Protein AF-A0A2E0TLU7-F1 (afdb_monomer_lite)

Structure (mmCIF, N/CA/C/O backbone):
data_AF-A0A2E0TLU7-F1
#
_entry.id   AF-A0A2E0TLU7-F1
#
loop_
_atom_site.group_PDB
_atom_site.id
_atom_site.type_symbol
_atom_site.label_atom_id
_atom_site.label_alt_id
_atom_site.label_comp_id
_atom_site.label_asym_id
_atom_site.label_entity_id
_atom_site.label_seq_id
_atom_site.pdbx_PDB_ins_code
_atom_site.Cartn_x
_atom_site.Cartn_y
_atom_site.Cartn_z
_atom_site.occupancy
_atom_site.B_iso_or_equiv
_atom_site.auth_seq_id
_atom_site.auth_comp_id
_atom_site.auth_asym_id
_atom_site.auth_atom_id
_atom_site.pdbx_PDB_model_num
ATOM 1 N N . MET A 1 1 ? -54.944 21.067 52.089 1.00 60.09 1 MET A N 1
ATOM 2 C CA . MET A 1 1 ? -54.966 20.210 50.880 1.00 60.09 1 MET A CA 1
ATOM 3 C C . MET A 1 1 ? -53.676 20.293 50.057 1.00 60.09 1 MET A C 1
ATOM 5 O O . MET A 1 1 ? -53.251 19.247 49.601 1.00 60.09 1 MET A O 1
ATOM 9 N N . ALA A 1 2 ? -52.980 21.439 49.989 1.00 64.88 2 ALA A N 1
ATOM 10 C CA . ALA A 1 2 ? -51.749 21.632 49.197 1.00 64.88 2 ALA A CA 1
ATOM 11 C C . ALA A 1 2 ? -50.602 20.605 49.389 1.00 64.88 2 ALA A C 1
ATOM 13 O O . ALA A 1 2 ? -49.844 20.357 48.459 1.00 64.88 2 ALA A O 1
ATOM 14 N N . TYR A 1 3 ? -50.470 19.983 50.567 1.00 62.97 3 TYR A N 1
ATOM 15 C CA . TYR A 1 3 ? -49.407 19.001 50.835 1.00 62.97 3 TYR A CA 1
ATOM 16 C C . TYR A 1 3 ? -49.584 17.681 50.057 1.00 62.97 3 TYR A C 1
ATOM 18 O O . TYR A 1 3 ? -48.611 17.118 49.563 1.00 62.97 3 TYR A O 1
ATOM 26 N N . ARG A 1 4 ? -50.830 17.209 49.876 1.00 65.38 4 ARG A N 1
ATOM 27 C CA . ARG A 1 4 ? -51.109 15.987 49.094 1.00 65.38 4 ARG A CA 1
ATOM 28 C C . ARG A 1 4 ? -50.841 16.183 47.601 1.00 65.38 4 ARG A C 1
ATOM 30 O O . ARG A 1 4 ? -50.363 15.257 46.953 1.00 65.38 4 ARG A O 1
ATOM 37 N N . ASP A 1 5 ? -51.096 17.382 47.084 1.00 76.06 5 ASP A N 1
ATOM 38 C CA . ASP A 1 5 ? -50.854 17.713 45.675 1.00 76.06 5 ASP A CA 1
ATOM 39 C C . ASP A 1 5 ? -49.348 17.814 45.376 1.00 76.06 5 ASP A C 1
ATOM 41 O O . ASP A 1 5 ? -48.884 17.372 44.325 1.00 76.06 5 ASP A O 1
ATOM 45 N N . GLN A 1 6 ? -48.552 18.300 46.336 1.00 79.12 6 GLN A N 1
ATOM 46 C CA . GLN A 1 6 ? -47.088 18.319 46.235 1.00 79.12 6 GLN A CA 1
ATOM 47 C C . GLN A 1 6 ? -46.471 16.911 46.280 1.00 79.12 6 GLN A C 1
ATOM 49 O O . GLN A 1 6 ? -45.549 16.622 45.515 1.00 79.12 6 GLN A O 1
ATOM 54 N N . GLU A 1 7 ? -46.989 16.006 47.116 1.00 84.94 7 GLU A N 1
ATOM 55 C CA . GLU A 1 7 ? -46.547 14.603 47.140 1.00 84.94 7 GLU A CA 1
ATOM 56 C C . GLU A 1 7 ? -46.913 13.832 45.865 1.00 84.94 7 GLU A C 1
ATOM 58 O O . GLU A 1 7 ? -46.169 12.936 45.455 1.00 84.94 7 GLU A O 1
ATOM 63 N N . ALA A 1 8 ? -48.056 14.142 45.248 1.00 84.81 8 ALA A N 1
ATOM 64 C CA . ALA A 1 8 ? -48.450 13.559 43.968 1.00 84.81 8 ALA A CA 1
ATOM 65 C C . ALA A 1 8 ? -47.521 14.037 42.839 1.00 84.81 8 ALA A C 1
ATOM 67 O O . ALA A 1 8 ? -46.960 13.211 42.118 1.00 84.81 8 ALA A O 1
ATOM 68 N N . ALA A 1 9 ? -47.250 15.346 42.771 1.00 86.00 9 ALA A N 1
ATOM 69 C CA . ALA A 1 9 ? -46.332 15.930 41.791 1.00 86.00 9 ALA A CA 1
ATOM 70 C C . ALA A 1 9 ? -44.891 15.394 41.927 1.00 86.00 9 ALA A C 1
ATOM 72 O O . ALA A 1 9 ? -44.216 15.132 40.929 1.00 86.00 9 ALA A O 1
ATOM 73 N N . LEU A 1 10 ? -44.411 15.179 43.159 1.00 88.56 10 LEU A N 1
ATOM 74 C CA . LEU A 1 10 ? -43.099 14.571 43.410 1.00 88.56 10 LEU A CA 1
ATOM 75 C C . LEU A 1 10 ? -43.031 13.110 42.946 1.00 88.56 10 LEU A C 1
ATOM 77 O O . LEU A 1 10 ? -42.011 12.693 42.395 1.00 88.56 10 LEU A O 1
ATOM 81 N N . ARG A 1 11 ? -44.106 12.336 43.133 1.00 91.06 11 ARG A N 1
ATOM 82 C CA . ARG A 1 11 ? -44.182 10.941 42.670 1.00 91.06 11 ARG A CA 1
ATOM 83 C C . ARG A 1 11 ? -44.178 10.838 41.150 1.00 91.06 11 ARG A C 1
ATOM 85 O O . ARG A 1 11 ? -43.441 10.015 40.613 1.00 91.06 11 ARG A O 1
ATOM 92 N N . GLU A 1 12 ? -44.929 11.694 40.465 1.00 90.50 12 GLU A N 1
ATOM 93 C CA . GLU A 1 12 ? -44.925 11.748 38.999 1.00 90.50 12 GLU A CA 1
ATOM 94 C C . GLU A 1 12 ? -43.550 12.129 38.452 1.00 90.50 12 GLU A C 1
ATOM 96 O O . GLU A 1 12 ? -43.031 11.463 37.556 1.00 90.50 12 GLU A O 1
ATOM 101 N N . ARG A 1 13 ? -42.905 13.144 39.041 1.00 91.50 13 ARG A N 1
ATOM 102 C CA . ARG A 1 13 ? -41.570 13.574 38.612 1.00 91.50 13 ARG A CA 1
ATOM 103 C C . ARG A 1 13 ? -40.506 12.509 38.865 1.00 91.50 13 ARG A C 1
ATOM 105 O O . ARG A 1 13 ? -39.633 12.320 38.023 1.00 91.50 13 ARG A O 1
ATOM 112 N N . LYS A 1 14 ? -40.599 11.778 39.981 1.00 94.38 14 LYS A N 1
ATOM 113 C CA . LYS A 1 14 ? -39.725 10.632 40.262 1.00 94.38 14 LYS A CA 1
ATOM 114 C C . LYS A 1 14 ? -39.910 9.523 39.224 1.00 94.38 14 LYS A C 1
ATOM 116 O O . LYS A 1 14 ? -38.920 9.048 38.680 1.00 94.38 14 LYS A O 1
ATOM 121 N N . ALA A 1 15 ? -41.154 9.162 38.908 1.00 93.81 15 ALA A N 1
ATOM 122 C CA . ALA A 1 15 ? -41.448 8.141 37.905 1.00 93.81 15 ALA A CA 1
ATOM 123 C C . ALA A 1 15 ? -40.952 8.541 36.503 1.00 93.81 15 ALA A C 1
ATOM 125 O O . ALA A 1 15 ? -40.497 7.692 35.739 1.00 93.81 15 ALA A O 1
ATOM 126 N N . LEU A 1 16 ? -41.011 9.833 36.165 1.00 94.38 16 LEU A N 1
ATOM 127 C CA . LEU A 1 16 ? -40.510 10.355 34.894 1.00 94.38 16 LEU A CA 1
ATOM 128 C C . LEU A 1 16 ? -38.977 10.277 34.821 1.00 94.38 16 LEU A C 1
ATOM 130 O O . LEU A 1 16 ? -38.444 9.744 33.852 1.00 94.38 16 LEU A O 1
ATOM 134 N N . LEU A 1 17 ? -38.280 10.690 35.884 1.00 92.88 17 LEU A N 1
ATOM 135 C CA . LEU A 1 17 ? -36.819 10.580 35.985 1.00 92.88 17 LEU A CA 1
ATOM 136 C C . LEU A 1 17 ? -36.332 9.121 35.987 1.00 92.88 17 LEU A C 1
ATOM 138 O O . LEU A 1 17 ? -35.284 8.823 35.419 1.00 92.88 17 LEU A O 1
ATOM 142 N N . GLU A 1 18 ? -37.077 8.196 36.598 1.00 95.56 18 GLU A N 1
ATOM 143 C CA . GLU A 1 18 ? -36.762 6.760 36.554 1.00 95.56 18 GLU A CA 1
ATOM 144 C C . GLU A 1 18 ? -36.860 6.202 35.126 1.00 95.56 18 GLU A C 1
ATOM 146 O O . GLU A 1 18 ? -35.992 5.434 34.711 1.00 95.56 18 GLU A O 1
ATOM 151 N N . ARG A 1 19 ? -37.858 6.638 34.344 1.00 94.62 19 ARG A N 1
ATOM 152 C CA . ARG A 1 19 ? -37.993 6.265 32.925 1.00 94.62 19 ARG A CA 1
ATOM 153 C C . ARG A 1 19 ? -36.889 6.864 32.060 1.00 94.62 19 ARG A C 1
ATOM 155 O O . ARG A 1 19 ? -36.340 6.160 31.220 1.00 94.62 19 ARG A O 1
ATOM 162 N N . GLU A 1 20 ? -36.544 8.132 32.269 1.00 95.00 20 GLU A N 1
ATOM 163 C CA . GLU A 1 20 ? -35.435 8.775 31.549 1.00 95.00 20 GLU A CA 1
ATOM 164 C C . GLU A 1 20 ? -34.104 8.083 31.848 1.00 95.00 20 GLU A C 1
ATOM 166 O O . GLU A 1 20 ? -33.334 7.801 30.933 1.00 95.00 20 GLU A O 1
ATOM 171 N N . ARG A 1 21 ? -33.865 7.720 33.113 1.00 95.12 21 ARG A N 1
ATOM 172 C CA . ARG A 1 21 ? -32.662 6.986 33.510 1.00 95.12 21 ARG A CA 1
ATOM 173 C C . ARG A 1 21 ? -32.597 5.595 32.882 1.00 95.12 21 ARG A C 1
ATOM 175 O O . ARG A 1 21 ? -31.514 5.183 32.476 1.00 95.12 21 ARG A O 1
ATOM 182 N N . ALA A 1 22 ? -33.723 4.885 32.803 1.00 94.50 22 ALA A N 1
ATOM 183 C CA . ALA A 1 22 ? -33.791 3.595 32.120 1.00 94.50 22 ALA A CA 1
ATOM 184 C C . ALA A 1 22 ? -33.468 3.743 30.625 1.00 94.50 22 ALA A C 1
ATOM 186 O O . ALA A 1 22 ? -32.627 3.014 30.110 1.00 94.50 22 ALA A O 1
ATOM 187 N N . ARG A 1 23 ? -34.043 4.758 29.968 1.00 94.81 23 ARG A N 1
ATOM 188 C CA . ARG A 1 23 ? -33.785 5.051 28.554 1.00 94.81 23 ARG A CA 1
ATOM 189 C C . ARG A 1 23 ? -32.312 5.358 28.279 1.00 94.81 23 ARG A C 1
ATOM 191 O O . ARG A 1 23 ? -31.735 4.814 27.349 1.00 94.81 23 ARG A O 1
ATOM 198 N N . TRP A 1 24 ? -31.684 6.191 29.106 1.00 93.56 24 TRP A N 1
ATOM 199 C CA . TRP A 1 24 ? -30.263 6.522 28.944 1.00 93.56 24 TRP A CA 1
ATOM 200 C C . TRP A 1 24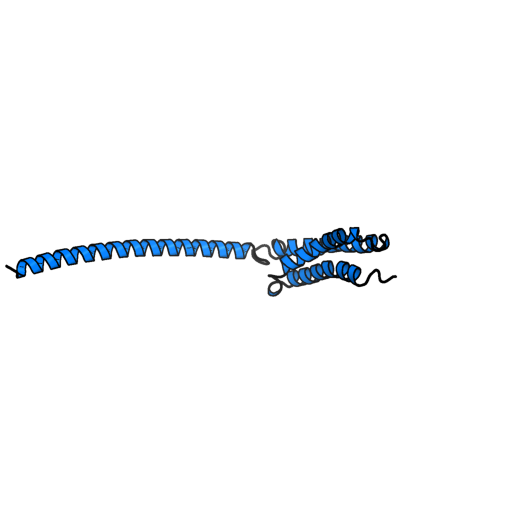 ? -29.351 5.322 29.207 1.00 93.56 24 TRP A C 1
ATOM 202 O O . TRP A 1 24 ? -28.287 5.220 28.604 1.00 93.56 24 TRP A O 1
ATOM 212 N N . ALA A 1 25 ? -29.749 4.412 30.101 1.00 95.12 25 ALA A N 1
ATOM 213 C CA . ALA A 1 25 ? -29.009 3.177 30.337 1.00 95.12 25 ALA A CA 1
ATOM 214 C C . ALA A 1 25 ? -29.078 2.230 29.127 1.00 95.12 25 ALA A C 1
ATOM 216 O O . ALA A 1 25 ? -28.066 1.624 28.781 1.00 95.12 25 ALA A O 1
ATOM 217 N N . GLU A 1 26 ? -30.237 2.138 28.469 1.00 94.69 26 GLU A N 1
ATOM 218 C CA . GLU A 1 26 ? -30.397 1.384 27.219 1.00 94.69 26 GLU A CA 1
ATOM 219 C C . GLU A 1 26 ? -29.550 1.992 26.091 1.00 94.69 26 GLU A C 1
ATOM 221 O O . GLU A 1 26 ? -28.739 1.289 25.492 1.00 94.69 26 GLU A O 1
ATOM 226 N N . GLU A 1 27 ? -29.639 3.308 25.877 1.00 94.31 27 GLU A N 1
ATOM 227 C CA . GLU A 1 27 ? -28.845 4.015 24.858 1.00 94.31 27 GLU A CA 1
ATOM 228 C C . GLU A 1 27 ? -27.329 3.870 25.099 1.00 94.31 27 GLU A C 1
ATOM 230 O O . GLU A 1 27 ? -26.554 3.692 24.157 1.00 94.31 27 GLU A O 1
ATOM 235 N N . ALA A 1 28 ? -26.885 3.892 26.360 1.00 94.44 28 ALA A N 1
ATOM 236 C CA . ALA A 1 28 ? -25.482 3.670 26.707 1.00 94.44 28 ALA A CA 1
ATOM 237 C C . ALA A 1 28 ? -25.017 2.238 26.382 1.00 94.44 28 ALA A C 1
ATOM 239 O O . ALA A 1 28 ? -23.909 2.062 25.873 1.00 94.44 28 ALA A O 1
ATOM 240 N N . ALA A 1 29 ? -25.858 1.229 26.629 1.00 94.94 29 ALA A N 1
ATOM 241 C CA . ALA A 1 29 ? -25.548 -0.164 26.303 1.00 94.94 29 ALA A CA 1
ATOM 242 C C . ALA A 1 29 ? -25.486 -0.404 24.781 1.00 94.94 29 ALA A C 1
ATOM 244 O O . ALA A 1 29 ? -24.612 -1.130 24.292 1.00 94.94 29 ALA A O 1
ATOM 245 N N . GLU A 1 30 ? -26.368 0.240 24.013 1.00 94.12 30 GLU A N 1
ATOM 246 C CA . GLU A 1 30 ? -26.331 0.224 22.544 1.00 94.12 30 GLU A CA 1
ATOM 247 C C . GLU A 1 30 ? -25.058 0.889 21.995 1.00 94.12 30 GLU A C 1
ATOM 249 O O . GLU A 1 30 ? -24.403 0.365 21.092 1.00 94.12 30 GLU A O 1
ATOM 254 N N . LEU A 1 31 ? -24.643 2.016 22.576 1.00 94.56 31 LEU A N 1
ATOM 255 C CA . LEU A 1 31 ? -23.394 2.683 22.203 1.00 94.56 31 LEU A CA 1
ATOM 256 C C . LEU A 1 31 ? -22.160 1.837 22.530 1.00 94.56 31 LEU A C 1
ATOM 258 O O . LEU A 1 31 ? -21.238 1.758 21.718 1.00 94.56 31 LEU A O 1
ATOM 262 N N . GLU A 1 32 ? -22.130 1.188 23.693 1.00 95.25 32 GLU A N 1
ATOM 263 C CA . GLU A 1 32 ? -21.011 0.333 24.098 1.00 95.25 32 GLU A CA 1
ATOM 264 C C . GLU A 1 32 ? -20.860 -0.880 23.168 1.00 95.25 32 GLU A C 1
ATOM 266 O O . GLU A 1 32 ? -19.750 -1.211 22.738 1.00 95.25 32 GLU A O 1
ATOM 271 N N . THR A 1 33 ? -21.977 -1.504 22.788 1.00 94.94 33 THR A N 1
ATOM 272 C CA . THR A 1 33 ? -21.978 -2.605 21.814 1.00 94.94 33 THR A CA 1
ATOM 273 C C . THR A 1 33 ? -21.531 -2.141 20.427 1.00 94.94 33 THR A C 1
ATOM 275 O O . THR A 1 33 ? -20.658 -2.779 19.833 1.00 94.94 33 THR A O 1
ATOM 278 N N . ALA A 1 34 ? -22.015 -0.992 19.946 1.00 93.56 34 ALA A N 1
ATOM 279 C CA . ALA A 1 34 ? -21.571 -0.414 18.677 1.00 93.56 34 ALA A CA 1
ATOM 280 C C . ALA A 1 34 ? -20.066 -0.081 18.675 1.00 93.56 34 ALA A C 1
ATOM 282 O O . ALA A 1 34 ? -19.362 -0.372 17.704 1.00 93.56 34 ALA A O 1
ATOM 283 N N . LEU A 1 35 ? -19.541 0.483 19.768 1.00 94.69 35 LEU A N 1
ATOM 284 C CA . LEU A 1 35 ? -18.110 0.768 19.912 1.00 94.69 35 LEU A CA 1
ATOM 285 C C . LEU A 1 35 ? -17.269 -0.508 19.889 1.00 94.69 35 LEU A C 1
ATOM 287 O O . LEU A 1 35 ? -16.210 -0.532 19.257 1.00 94.69 35 LEU A O 1
ATOM 291 N N . ARG A 1 36 ? -17.747 -1.579 20.528 1.00 94.56 36 ARG A N 1
ATOM 292 C CA . ARG A 1 36 ? -17.080 -2.882 20.504 1.00 94.56 36 ARG A CA 1
ATOM 293 C C . ARG A 1 36 ? -17.041 -3.468 19.095 1.00 94.56 36 ARG A C 1
ATOM 295 O O . ARG A 1 36 ? -15.970 -3.880 18.653 1.00 94.56 36 ARG A O 1
ATOM 302 N N . GLU A 1 37 ? -18.155 -3.432 18.363 1.00 94.50 37 GLU A N 1
ATOM 303 C CA . GLU A 1 37 ? -18.193 -3.879 16.965 1.00 94.50 37 GLU A CA 1
ATOM 304 C C . GLU A 1 37 ? -17.239 -3.078 16.074 1.00 94.50 37 GLU A C 1
ATOM 306 O O . GLU A 1 37 ? -16.523 -3.650 15.248 1.00 94.50 37 GLU A O 1
ATOM 311 N N . ILE A 1 38 ? -17.207 -1.752 16.229 1.00 93.06 38 ILE A N 1
ATOM 312 C CA . ILE A 1 38 ? -16.281 -0.894 15.481 1.00 93.06 38 ILE A CA 1
ATOM 313 C C . ILE A 1 38 ? -14.836 -1.259 15.832 1.00 93.06 38 ILE A C 1
ATOM 315 O O . ILE A 1 38 ? -14.019 -1.419 14.925 1.00 93.06 38 ILE A O 1
ATOM 319 N N . GLY A 1 39 ? -14.527 -1.455 17.115 1.00 93.19 39 GLY A N 1
ATOM 320 C CA . GLY A 1 39 ? -13.206 -1.887 17.573 1.00 93.19 39 GLY A CA 1
ATOM 321 C C . GLY A 1 39 ? -12.774 -3.220 16.956 1.00 93.19 39 GLY A C 1
ATOM 322 O O . GLY A 1 39 ? -11.649 -3.342 16.468 1.00 93.19 39 GLY A O 1
ATOM 323 N N . GLU A 1 40 ? -13.677 -4.199 16.888 1.00 94.00 40 GLU A N 1
ATOM 324 C CA . GLU A 1 40 ? -13.413 -5.492 16.250 1.00 94.00 40 GLU A CA 1
ATOM 325 C C . GLU A 1 40 ? -13.195 -5.362 14.737 1.00 94.00 40 GLU A C 1
ATOM 327 O O . GLU A 1 40 ? -12.261 -5.966 14.198 1.00 94.00 40 GLU A O 1
ATOM 332 N N . ARG A 1 41 ? -13.992 -4.534 14.047 1.00 91.12 41 ARG A N 1
ATOM 333 C CA . ARG A 1 41 ? -13.823 -4.258 12.608 1.00 91.12 41 ARG A CA 1
ATOM 334 C C . ARG A 1 41 ? -12.496 -3.564 12.320 1.00 91.12 41 ARG A C 1
ATOM 336 O O . ARG A 1 41 ? -11.803 -3.960 11.383 1.00 91.12 41 ARG A O 1
ATOM 343 N N . VAL A 1 42 ? -12.121 -2.574 13.128 1.00 90.75 42 VAL A N 1
ATOM 344 C CA . VAL A 1 42 ? -10.831 -1.879 13.012 1.00 90.75 42 VAL A CA 1
ATOM 345 C C . VAL A 1 42 ? -9.683 -2.854 13.261 1.00 90.75 42 VAL A C 1
ATOM 347 O O . VAL A 1 42 ? -8.774 -2.930 12.441 1.00 90.75 42 VAL A O 1
ATOM 350 N N . GLY A 1 43 ? -9.751 -3.677 14.311 1.00 89.00 43 GLY A N 1
ATOM 351 C CA . GLY A 1 43 ? -8.729 -4.690 14.588 1.00 89.00 43 GLY A CA 1
ATOM 352 C C . GLY A 1 43 ? -8.648 -5.795 13.525 1.00 89.00 43 GLY A C 1
ATOM 353 O O . GLY A 1 43 ? -7.584 -6.372 13.301 1.00 89.00 43 GLY A O 1
ATOM 354 N N . ALA A 1 44 ? -9.752 -6.119 12.849 1.00 86.00 44 ALA A N 1
ATOM 355 C CA . ALA A 1 44 ? -9.753 -7.035 11.709 1.00 86.00 44 ALA A CA 1
ATOM 356 C C . ALA A 1 44 ? -9.135 -6.397 10.453 1.00 86.00 44 ALA A C 1
ATOM 358 O O . ALA A 1 44 ? -8.385 -7.062 9.740 1.00 86.00 44 ALA A O 1
ATOM 359 N N . LEU A 1 45 ? -9.418 -5.119 10.187 1.00 80.94 45 LEU A N 1
ATOM 360 C CA . LEU A 1 45 ? -8.809 -4.369 9.085 1.00 80.94 45 LEU A CA 1
ATOM 361 C C . LEU A 1 45 ? -7.309 -4.158 9.296 1.00 80.94 45 LEU A C 1
ATOM 363 O O . LEU A 1 45 ? -6.548 -4.330 8.349 1.00 80.94 45 LEU A O 1
ATOM 367 N N . ASP A 1 46 ? -6.886 -3.853 10.522 1.00 80.44 46 ASP A N 1
ATOM 368 C CA . ASP A 1 46 ? -5.472 -3.689 10.860 1.00 80.44 46 ASP A CA 1
ATOM 369 C C . ASP A 1 46 ? -4.703 -4.999 10.662 1.00 80.44 46 ASP A C 1
ATOM 371 O O . ASP A 1 46 ? -3.681 -5.017 9.983 1.00 80.44 46 ASP A O 1
ATOM 375 N N . ARG A 1 47 ? -5.260 -6.134 11.112 1.00 77.56 47 ARG A N 1
ATOM 376 C CA . ARG A 1 47 ? -4.697 -7.463 10.817 1.00 77.56 47 ARG A CA 1
ATOM 377 C C . ARG A 1 47 ? -4.605 -7.742 9.317 1.00 77.56 47 ARG A C 1
ATOM 379 O O . ARG A 1 47 ? -3.572 -8.206 8.856 1.00 77.56 47 ARG A O 1
ATOM 386 N N . ARG A 1 48 ? -5.634 -7.401 8.535 1.00 72.25 48 ARG A N 1
ATOM 387 C CA . ARG A 1 48 ? -5.592 -7.547 7.067 1.00 72.25 48 ARG A CA 1
ATOM 388 C C . ARG A 1 48 ? -4.531 -6.657 6.420 1.00 72.25 48 ARG A C 1
ATOM 390 O O . ARG A 1 48 ? -3.876 -7.093 5.481 1.00 72.25 48 ARG A O 1
ATOM 397 N N . LEU A 1 49 ? -4.337 -5.432 6.905 1.00 68.06 49 LEU A N 1
ATOM 398 C CA . LEU A 1 49 ? -3.264 -4.545 6.442 1.00 68.06 49 LEU A CA 1
ATOM 399 C C . LEU A 1 49 ? -1.881 -5.090 6.818 1.00 68.06 49 LEU A C 1
ATOM 401 O O . LEU A 1 49 ? -0.966 -5.029 6.001 1.00 68.06 49 LEU A O 1
ATOM 405 N N . GLN A 1 50 ? -1.751 -5.678 8.007 1.00 64.75 50 GLN A N 1
ATOM 406 C CA . GLN A 1 50 ? -0.560 -6.399 8.462 1.00 64.75 50 GLN A CA 1
ATOM 407 C C . GLN A 1 50 ? -0.369 -7.775 7.809 1.00 64.75 50 GLN A C 1
ATOM 409 O O . GLN A 1 50 ? 0.622 -8.429 8.090 1.00 64.75 50 GLN A O 1
ATOM 414 N N . GLU A 1 51 ? -1.295 -8.258 6.987 1.00 63.97 51 GLU A N 1
ATOM 415 C CA . GLU A 1 51 ? -1.098 -9.447 6.143 1.00 63.97 51 GLU A CA 1
ATOM 416 C C . GLU A 1 51 ? -0.873 -9.057 4.675 1.00 63.97 51 GLU A C 1
ATOM 418 O O . GLU A 1 51 ? -0.264 -9.797 3.905 1.00 63.97 51 GLU A O 1
ATOM 423 N N . ALA A 1 52 ? -1.370 -7.885 4.269 1.00 60.31 52 ALA A N 1
ATOM 424 C CA . ALA A 1 52 ? -1.217 -7.336 2.925 1.00 60.31 52 ALA A CA 1
ATOM 425 C C . ALA A 1 52 ? 0.029 -6.444 2.763 1.00 60.31 52 ALA A C 1
ATOM 427 O O . ALA A 1 52 ? 0.383 -6.089 1.637 1.00 60.31 52 ALA A O 1
ATOM 428 N N . GLY A 1 53 ? 0.673 -6.048 3.863 1.00 56.06 53 GLY A N 1
ATOM 429 C CA . GLY A 1 53 ? 1.858 -5.197 3.867 1.00 56.06 53 GLY A CA 1
ATOM 430 C C . GLY A 1 53 ? 3.137 -5.936 3.451 1.00 56.06 53 GLY A C 1
ATOM 431 O O . GLY A 1 53 ? 3.207 -7.168 3.510 1.00 56.06 53 GLY A O 1
ATOM 432 N N . PRO A 1 54 ? 4.190 -5.203 3.055 1.00 56.16 54 PRO A N 1
ATOM 433 C CA . PRO A 1 54 ? 5.453 -5.830 2.725 1.00 56.16 54 PRO A CA 1
ATOM 434 C C . PRO A 1 54 ? 6.121 -6.445 3.955 1.00 56.16 54 PRO A C 1
ATOM 436 O O . PRO A 1 54 ? 6.063 -5.882 5.049 1.00 56.16 54 PRO A O 1
ATOM 439 N N . LEU A 1 55 ? 6.767 -7.597 3.763 1.00 59.66 55 LEU A N 1
ATOM 440 C CA . LEU A 1 55 ? 7.369 -8.446 4.809 1.00 59.66 55 LEU A CA 1
ATOM 441 C C . LEU A 1 55 ? 6.381 -8.985 5.859 1.00 59.66 55 LEU A C 1
ATOM 443 O O . LEU A 1 55 ? 6.807 -9.482 6.903 1.00 59.66 55 LEU A O 1
ATOM 447 N N . SER A 1 56 ? 5.081 -8.901 5.593 1.00 55.34 56 SER A N 1
ATOM 448 C CA . SER A 1 56 ? 4.045 -9.232 6.558 1.00 55.34 56 SER A CA 1
ATOM 449 C C . SER A 1 56 ? 3.452 -10.619 6.251 1.00 55.34 56 SER A C 1
ATOM 451 O O . SER A 1 56 ? 2.984 -10.888 5.148 1.00 55.34 56 SER A O 1
ATOM 453 N N . GLY A 1 57 ? 3.611 -11.563 7.189 1.00 55.81 57 GLY A N 1
ATOM 454 C CA . GLY A 1 57 ? 3.177 -12.962 7.052 1.00 55.81 57 GLY A CA 1
ATOM 455 C C . GLY A 1 57 ? 4.299 -14.016 7.094 1.00 55.81 57 GLY A C 1
ATOM 456 O O . GLY A 1 57 ? 5.473 -13.750 6.836 1.00 55.81 57 GLY A O 1
ATOM 457 N N . ALA A 1 58 ? 3.921 -15.262 7.404 1.00 51.56 58 ALA A N 1
ATOM 458 C CA . ALA A 1 58 ? 4.835 -16.387 7.658 1.00 51.56 58 ALA A CA 1
ATOM 459 C C . ALA A 1 58 ? 5.691 -16.832 6.446 1.00 51.56 58 ALA A C 1
ATOM 461 O O . ALA A 1 58 ? 6.618 -17.624 6.603 1.00 51.56 58 ALA A O 1
ATOM 462 N N . GLY A 1 59 ? 5.400 -16.331 5.239 1.00 57.75 59 GLY A N 1
ATOM 463 C CA . GLY A 1 59 ? 6.095 -16.687 3.994 1.00 57.75 59 GLY A CA 1
ATOM 464 C C . GLY A 1 59 ? 7.313 -15.821 3.642 1.00 57.75 59 GLY A C 1
ATOM 465 O O . GLY A 1 59 ? 8.007 -16.117 2.665 1.00 57.75 59 GLY A O 1
ATOM 466 N N . GLY A 1 60 ? 7.585 -14.753 4.403 1.00 63.66 60 GLY A N 1
ATOM 467 C CA . GLY A 1 60 ? 8.678 -13.815 4.122 1.00 63.66 60 GLY A CA 1
ATOM 468 C C . GLY A 1 60 ? 8.551 -13.103 2.763 1.00 63.66 60 GLY A C 1
ATOM 469 O O . GLY A 1 60 ? 7.491 -13.076 2.144 1.00 63.66 60 GLY A O 1
ATOM 470 N N . TRP A 1 61 ? 9.658 -12.543 2.261 1.00 58.28 61 TRP A N 1
ATOM 471 C CA . TRP A 1 61 ? 9.701 -11.703 1.047 1.00 58.28 61 TRP A CA 1
ATOM 472 C C . TRP A 1 61 ? 9.171 -12.360 -0.245 1.00 58.28 61 TRP A C 1
ATOM 474 O O . TRP A 1 61 ? 8.864 -11.661 -1.201 1.00 58.28 61 TRP A O 1
ATOM 484 N N . ARG A 1 62 ? 9.068 -13.696 -0.314 1.00 59.69 62 ARG A N 1
ATOM 485 C CA . ARG A 1 62 ? 8.546 -14.406 -1.502 1.00 59.69 62 ARG A CA 1
ATOM 486 C C . ARG A 1 62 ? 7.021 -14.376 -1.597 1.00 59.69 62 ARG A C 1
ATOM 488 O O . ARG A 1 62 ? 6.486 -14.515 -2.691 1.00 59.69 62 ARG A O 1
ATOM 495 N N . ALA A 1 63 ? 6.337 -14.220 -0.465 1.00 62.91 63 ALA A N 1
ATOM 496 C CA . ALA A 1 63 ? 4.884 -14.062 -0.403 1.00 62.91 63 ALA A CA 1
ATOM 497 C C . ALA A 1 63 ? 4.458 -12.582 -0.432 1.00 62.91 63 ALA A C 1
ATOM 499 O O . ALA A 1 63 ? 3.269 -12.282 -0.549 1.00 62.91 63 ALA A O 1
ATOM 500 N N . ASP A 1 64 ? 5.429 -11.670 -0.352 1.00 71.75 64 ASP A N 1
ATOM 501 C CA . ASP A 1 64 ? 5.227 -10.230 -0.400 1.00 71.75 64 ASP A CA 1
ATOM 502 C C . ASP A 1 64 ? 4.875 -9.787 -1.825 1.00 71.75 64 ASP A C 1
ATOM 504 O O . ASP A 1 64 ? 5.734 -9.567 -2.682 1.00 71.75 64 ASP A O 1
ATOM 508 N N . ARG A 1 65 ? 3.571 -9.670 -2.081 1.00 74.69 65 ARG A N 1
ATOM 509 C CA . ARG A 1 65 ? 3.036 -9.275 -3.390 1.00 74.69 65 ARG A CA 1
ATOM 510 C C . ARG A 1 65 ? 3.495 -7.878 -3.801 1.00 74.69 65 ARG A C 1
ATOM 512 O O . ARG A 1 65 ? 3.593 -7.618 -4.996 1.00 74.69 65 ARG A O 1
ATOM 519 N N . VAL A 1 66 ? 3.777 -6.999 -2.838 1.00 74.38 66 VAL A N 1
ATOM 520 C CA . VAL A 1 66 ? 4.205 -5.620 -3.092 1.00 74.38 66 VAL A CA 1
ATOM 521 C C . VAL A 1 66 ? 5.670 -5.590 -3.517 1.00 74.38 66 VAL A C 1
ATOM 523 O O . VAL A 1 66 ? 5.986 -4.960 -4.526 1.00 74.38 66 VAL A O 1
ATOM 526 N N . ASP A 1 67 ? 6.552 -6.307 -2.813 1.00 74.69 67 ASP A N 1
ATOM 527 C CA . ASP A 1 67 ? 7.966 -6.430 -3.205 1.00 74.69 67 ASP A CA 1
ATOM 528 C C . ASP A 1 67 ? 8.089 -7.131 -4.567 1.00 74.69 67 ASP A C 1
ATOM 530 O O . ASP A 1 67 ? 8.786 -6.642 -5.456 1.00 74.69 67 ASP A O 1
ATOM 534 N N . VAL A 1 68 ? 7.334 -8.215 -4.786 1.00 80.38 68 VAL A N 1
ATOM 535 C CA . VAL A 1 68 ? 7.296 -8.909 -6.083 1.00 80.38 68 VAL A CA 1
ATOM 536 C C . VAL A 1 68 ? 6.798 -7.982 -7.193 1.00 80.38 68 VAL A C 1
ATOM 538 O O . VAL A 1 68 ? 7.450 -7.894 -8.230 1.00 80.38 68 VAL A O 1
ATOM 541 N N . ALA A 1 69 ? 5.694 -7.255 -6.996 1.00 80.81 69 ALA A N 1
ATOM 542 C CA . ALA A 1 69 ? 5.182 -6.325 -8.003 1.00 80.81 69 ALA A CA 1
ATOM 543 C C . ALA A 1 69 ? 6.185 -5.204 -8.317 1.00 80.81 69 ALA A C 1
ATOM 545 O O . ALA A 1 69 ? 6.430 -4.914 -9.488 1.00 80.81 69 ALA A O 1
ATOM 546 N N . ALA A 1 70 ? 6.808 -4.613 -7.292 1.00 81.44 70 ALA A N 1
ATOM 547 C CA . ALA A 1 70 ? 7.819 -3.575 -7.466 1.00 81.44 70 ALA A CA 1
ATOM 548 C C . ALA A 1 70 ? 9.027 -4.084 -8.269 1.00 81.44 70 ALA A C 1
ATOM 550 O O . ALA A 1 70 ? 9.484 -3.406 -9.190 1.00 81.44 70 ALA A O 1
ATOM 551 N N . TRP A 1 71 ? 9.516 -5.291 -7.968 1.00 82.69 71 TRP A N 1
ATOM 552 C CA . TRP A 1 71 ? 10.629 -5.898 -8.699 1.00 82.69 71 TRP A CA 1
ATOM 553 C C . TRP A 1 71 ? 10.265 -6.332 -10.111 1.00 82.69 71 TRP A C 1
ATOM 555 O O . TRP A 1 71 ? 11.078 -6.149 -11.011 1.00 82.69 71 TRP A O 1
ATOM 565 N N . VAL A 1 72 ? 9.067 -6.874 -10.329 1.00 85.62 72 VAL A N 1
ATOM 566 C CA . VAL A 1 72 ? 8.589 -7.221 -11.673 1.00 85.62 72 VAL A CA 1
ATOM 567 C C . VAL A 1 72 ? 8.536 -5.968 -12.541 1.00 85.62 72 VAL A C 1
ATOM 569 O O . VAL A 1 72 ? 9.061 -5.986 -13.648 1.00 85.62 72 VAL A O 1
ATOM 572 N N . LEU A 1 73 ? 7.988 -4.863 -12.029 1.00 84.81 73 LEU A N 1
ATOM 573 C CA . LEU A 1 73 ? 7.933 -3.591 -12.753 1.00 84.81 73 LEU A CA 1
ATOM 574 C C . LEU A 1 73 ? 9.332 -3.015 -13.020 1.00 84.81 73 LEU A C 1
ATOM 576 O O . LEU A 1 73 ? 9.619 -2.584 -14.138 1.00 84.81 73 LEU A O 1
ATOM 580 N N . ALA A 1 74 ? 10.222 -3.062 -12.026 1.00 81.94 74 ALA A N 1
ATOM 581 C CA . ALA A 1 74 ? 11.606 -2.624 -12.183 1.00 81.94 74 ALA A CA 1
ATOM 582 C C . ALA A 1 74 ? 12.364 -3.469 -13.224 1.00 81.94 74 ALA A C 1
ATOM 584 O O . ALA A 1 74 ? 13.032 -2.918 -14.095 1.00 81.94 74 ALA A O 1
ATOM 585 N N . LEU A 1 75 ? 12.227 -4.797 -13.195 1.00 85.00 75 LEU A N 1
ATOM 586 C CA . LEU A 1 75 ? 12.857 -5.691 -14.170 1.00 85.00 75 LEU A CA 1
ATOM 587 C C . LEU A 1 75 ? 12.285 -5.505 -15.573 1.00 85.00 75 LEU A C 1
ATOM 589 O O . LEU A 1 75 ? 13.044 -5.508 -16.535 1.00 85.00 75 LEU A O 1
ATOM 593 N N . LEU A 1 76 ? 10.974 -5.302 -15.693 1.00 84.31 76 LEU A N 1
ATOM 594 C CA . LEU A 1 76 ? 10.304 -5.093 -16.975 1.00 84.31 76 LEU A CA 1
ATOM 595 C C . LEU A 1 76 ? 10.704 -3.759 -17.623 1.00 84.31 76 LEU A C 1
ATOM 597 O O . LEU A 1 76 ? 10.682 -3.643 -18.846 1.00 84.31 76 LEU A O 1
ATOM 601 N N . SER A 1 77 ? 11.149 -2.782 -16.824 1.00 76.19 77 SER A N 1
ATOM 602 C CA . SER A 1 77 ? 11.711 -1.530 -17.339 1.00 76.19 77 SER A CA 1
ATOM 603 C C . SER A 1 77 ? 13.034 -1.727 -18.091 1.00 76.19 77 SER A C 1
ATOM 605 O O . SER A 1 77 ? 13.271 -1.018 -19.059 1.00 76.19 77 SER A O 1
ATOM 607 N N . VAL A 1 78 ? 13.858 -2.721 -17.734 1.00 78.12 78 VAL A N 1
ATOM 608 C CA . VAL A 1 78 ? 15.180 -2.959 -18.350 1.00 78.12 78 VAL A CA 1
ATOM 609 C C . VAL A 1 78 ? 15.102 -3.275 -19.855 1.00 78.12 78 VAL A C 1
ATOM 611 O O . VAL A 1 78 ? 15.754 -2.573 -20.630 1.00 78.12 78 VAL A O 1
ATOM 614 N N . PRO A 1 79 ? 14.324 -4.276 -20.322 1.00 80.50 79 PRO A N 1
ATOM 615 C CA . PRO A 1 79 ? 14.217 -4.563 -21.751 1.00 80.50 79 PRO A CA 1
ATOM 616 C C . PRO A 1 79 ? 13.523 -3.435 -22.524 1.00 80.50 79 PRO A C 1
ATOM 618 O O . PRO A 1 79 ? 13.858 -3.203 -23.682 1.00 80.50 79 PRO A O 1
ATOM 621 N N . LEU A 1 80 ? 12.600 -2.699 -21.895 1.00 76.38 80 LEU A N 1
ATOM 622 C CA . LEU A 1 80 ? 11.963 -1.531 -22.514 1.00 76.38 80 LEU A CA 1
ATOM 623 C C . LEU A 1 80 ? 12.946 -0.374 -22.690 1.00 76.38 80 LEU A C 1
ATOM 625 O O . LEU A 1 80 ? 12.896 0.324 -23.699 1.00 76.38 80 LEU A O 1
ATOM 629 N N . LEU A 1 81 ? 13.870 -0.202 -21.747 1.00 71.50 81 LEU A N 1
ATOM 630 C CA . LEU A 1 81 ? 14.944 0.778 -21.847 1.00 71.50 81 LEU A CA 1
ATOM 631 C C . LEU A 1 81 ? 15.926 0.418 -22.962 1.00 71.50 81 LEU A C 1
ATOM 633 O O . LEU A 1 81 ? 16.332 1.286 -23.726 1.00 71.50 81 LEU A O 1
ATOM 637 N N . TYR A 1 82 ? 16.263 -0.867 -23.091 1.0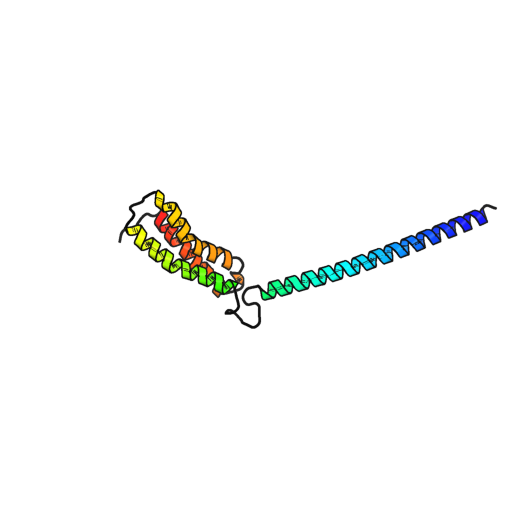0 76.38 82 TYR A N 1
ATOM 638 C CA . TYR A 1 82 ? 17.075 -1.357 -24.203 1.00 76.38 82 TYR A CA 1
ATOM 639 C C . TYR A 1 82 ? 16.382 -1.118 -25.551 1.00 76.38 82 TYR A C 1
ATOM 641 O O . TYR A 1 82 ? 16.985 -0.552 -26.460 1.00 76.38 82 TYR A O 1
ATOM 649 N N . ALA A 1 83 ? 15.095 -1.4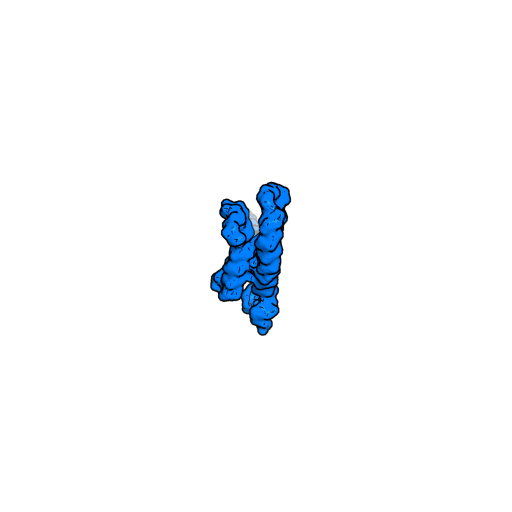71 -25.656 1.00 75.25 83 ALA A N 1
ATOM 650 C CA . ALA A 1 83 ? 14.295 -1.195 -26.844 1.00 75.25 83 ALA A CA 1
ATOM 651 C C . ALA A 1 83 ? 14.249 0.308 -27.154 1.00 75.25 83 ALA A C 1
ATOM 653 O O . ALA A 1 83 ? 14.378 0.682 -28.311 1.00 75.25 83 ALA A O 1
ATOM 654 N N . HIS A 1 84 ? 14.133 1.164 -26.134 1.00 71.50 84 HIS A N 1
ATOM 655 C CA . HIS A 1 84 ? 14.179 2.614 -26.295 1.00 71.50 84 HIS A CA 1
ATOM 656 C C . HIS A 1 84 ? 15.513 3.097 -26.879 1.00 71.50 84 HIS A C 1
ATOM 658 O O . HIS A 1 84 ? 15.493 3.888 -27.815 1.00 71.50 84 HIS A O 1
ATOM 664 N N . VAL A 1 85 ? 16.653 2.625 -26.363 1.00 71.25 85 VAL A N 1
ATOM 665 C CA . VAL A 1 85 ? 17.986 3.024 -26.853 1.00 71.25 85 VAL A CA 1
ATOM 666 C C . VAL A 1 85 ? 18.172 2.619 -28.314 1.00 71.25 85 VAL A C 1
ATOM 668 O O . VAL A 1 85 ? 18.471 3.478 -29.138 1.00 71.25 85 VAL A O 1
ATOM 671 N N . VAL A 1 86 ? 17.913 1.349 -28.643 1.00 74.19 86 VAL A N 1
ATOM 672 C CA . VAL A 1 86 ? 18.052 0.832 -30.015 1.00 74.19 86 VAL A CA 1
ATOM 673 C C . VAL A 1 86 ? 17.107 1.561 -30.966 1.00 74.19 86 VAL A C 1
ATOM 675 O O . VAL A 1 86 ? 17.512 2.004 -32.029 1.00 74.19 86 VAL A O 1
ATOM 678 N N . TRP A 1 87 ? 15.842 1.730 -30.582 1.00 71.31 87 TRP A N 1
ATOM 679 C CA . TRP A 1 87 ? 14.841 2.406 -31.407 1.00 71.31 87 TRP A CA 1
ATOM 680 C C . TRP A 1 87 ? 15.178 3.884 -31.656 1.00 71.31 87 TRP A C 1
ATOM 682 O O . TRP A 1 87 ? 14.919 4.403 -32.740 1.00 71.31 87 TRP A O 1
ATOM 692 N N . ASN A 1 88 ? 15.771 4.561 -30.671 1.00 68.62 88 ASN A N 1
ATOM 693 C CA . ASN A 1 88 ? 16.139 5.972 -30.764 1.00 68.62 88 ASN A CA 1
ATOM 694 C C . ASN A 1 88 ? 17.309 6.234 -31.728 1.00 68.62 88 ASN A C 1
ATOM 696 O O . ASN A 1 88 ? 17.397 7.337 -32.256 1.00 68.62 88 ASN A O 1
ATOM 700 N N . GLU A 1 89 ? 18.171 5.249 -32.002 1.00 68.12 89 GLU A N 1
ATOM 701 C CA . GLU A 1 89 ? 19.207 5.368 -33.045 1.00 68.12 89 GLU A CA 1
ATOM 702 C C . GLU A 1 89 ? 18.607 5.495 -34.454 1.00 68.12 89 GLU A C 1
ATOM 704 O O . GLU A 1 89 ? 19.206 6.116 -35.327 1.00 68.12 89 GLU A O 1
ATOM 709 N N . TYR A 1 90 ? 17.414 4.938 -34.678 1.00 67.00 90 TYR A N 1
ATOM 710 C CA . TYR A 1 90 ? 16.783 4.899 -36.001 1.00 67.00 90 TYR A CA 1
ATOM 711 C C . TYR A 1 90 ? 15.809 6.047 -36.265 1.00 67.00 90 TYR A C 1
ATOM 713 O O . TYR A 1 90 ? 15.438 6.273 -37.416 1.00 67.00 90 TYR A O 1
ATOM 721 N N . ILE A 1 91 ? 15.371 6.761 -35.227 1.00 61.91 91 ILE A N 1
ATOM 722 C CA . ILE A 1 91 ? 14.422 7.866 -35.366 1.00 61.91 91 ILE A CA 1
ATOM 723 C C . ILE A 1 91 ? 15.132 9.175 -35.040 1.00 61.91 91 ILE A C 1
ATOM 725 O O . ILE A 1 91 ? 15.242 9.586 -33.885 1.00 61.91 91 ILE A O 1
ATOM 729 N N . GLU A 1 92 ? 15.541 9.886 -36.086 1.00 57.06 92 GLU A N 1
ATOM 730 C CA . GLU A 1 92 ? 15.931 11.289 -35.987 1.00 57.06 92 GLU A CA 1
ATOM 731 C C . GLU A 1 92 ? 14.726 12.138 -35.546 1.00 57.06 92 GLU A C 1
ATOM 733 O O . GLU A 1 92 ? 13.905 12.544 -36.360 1.00 57.06 92 GLU A O 1
ATOM 738 N N . ARG A 1 93 ? 14.610 12.380 -34.231 1.00 59.47 93 ARG A N 1
ATOM 739 C CA . ARG A 1 93 ? 13.754 13.397 -33.578 1.00 59.47 93 ARG A CA 1
ATOM 740 C C . ARG A 1 93 ? 12.392 13.647 -34.247 1.00 59.47 93 ARG A C 1
ATOM 742 O O . ARG A 1 93 ? 12.006 14.792 -34.482 1.00 59.47 93 ARG A O 1
ATOM 749 N N . ASP A 1 94 ? 11.628 12.588 -34.480 1.00 63.03 94 ASP A N 1
ATOM 750 C CA . ASP A 1 94 ? 10.251 12.728 -34.935 1.00 63.03 94 ASP A CA 1
ATOM 751 C C . AS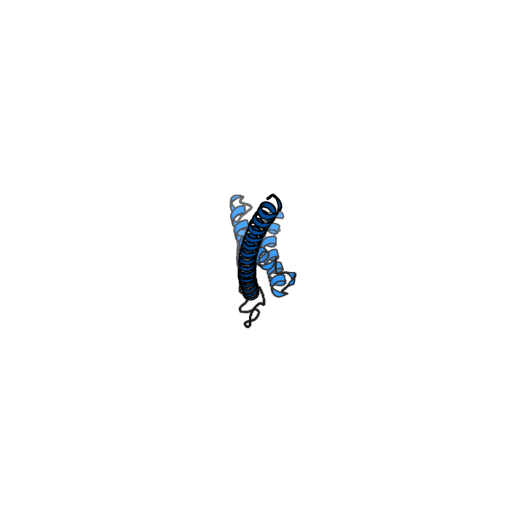P A 1 94 ? 9.348 13.055 -33.719 1.00 63.03 94 ASP A C 1
ATOM 753 O O . ASP A 1 94 ? 9.279 12.268 -32.764 1.00 63.03 94 ASP A O 1
ATOM 757 N N . PRO A 1 95 ? 8.669 14.220 -33.676 1.00 59.59 95 PRO A N 1
ATOM 758 C CA . PRO A 1 95 ? 7.851 14.639 -32.531 1.00 59.59 95 PRO A CA 1
ATOM 759 C C . PRO A 1 95 ? 6.675 13.693 -32.244 1.00 59.59 95 PRO A C 1
ATOM 761 O O . PRO A 1 95 ? 6.122 13.705 -31.142 1.00 59.59 95 PRO A O 1
ATOM 764 N N . THR A 1 96 ? 6.321 12.828 -33.195 1.00 67.00 96 THR A N 1
ATOM 765 C CA . THR A 1 96 ? 5.313 11.772 -33.031 1.00 67.00 96 THR A CA 1
ATOM 766 C C . THR A 1 96 ? 5.748 10.645 -32.083 1.00 67.00 96 THR A C 1
ATOM 768 O O . THR A 1 96 ? 4.906 9.866 -31.635 1.00 67.00 96 THR A O 1
ATOM 771 N N . VAL A 1 97 ? 7.033 10.580 -31.711 1.00 64.00 97 VAL A N 1
ATOM 772 C CA . VAL A 1 97 ? 7.622 9.501 -30.894 1.00 64.00 97 VAL A CA 1
ATOM 773 C C . VAL A 1 97 ? 7.622 9.818 -29.392 1.00 64.00 97 VAL A C 1
ATOM 775 O O . VAL A 1 97 ? 7.704 8.908 -28.567 1.00 64.00 97 VAL A O 1
ATOM 778 N N . ILE A 1 98 ? 7.419 11.084 -29.003 1.00 64.06 98 ILE A N 1
ATOM 779 C CA . ILE A 1 98 ? 7.358 11.521 -27.593 1.00 64.06 98 ILE A CA 1
ATOM 780 C C . ILE A 1 98 ? 6.340 10.705 -26.761 1.00 64.06 98 ILE A C 1
ATOM 782 O O . ILE A 1 98 ? 6.699 10.258 -25.668 1.00 64.06 98 ILE A O 1
ATOM 786 N N . PRO A 1 99 ? 5.109 10.420 -27.241 1.00 65.81 99 PRO A N 1
ATOM 787 C CA . PRO A 1 99 ? 4.161 9.582 -26.505 1.00 65.81 99 PRO A CA 1
ATOM 788 C C . PRO A 1 99 ? 4.667 8.150 -26.285 1.00 65.81 99 PRO A C 1
ATOM 790 O O . PRO A 1 99 ? 4.475 7.598 -25.204 1.00 65.81 99 PRO A O 1
ATOM 793 N N . ALA A 1 100 ? 5.347 7.554 -27.269 1.00 69.44 100 ALA A N 1
ATOM 794 C CA . ALA A 1 100 ? 5.892 6.201 -27.152 1.00 69.44 100 ALA A CA 1
ATOM 795 C C . ALA A 1 100 ? 7.005 6.127 -26.092 1.00 69.44 100 ALA A C 1
ATOM 797 O O . ALA A 1 100 ? 7.053 5.182 -25.308 1.00 69.44 100 ALA A O 1
ATOM 798 N N . ILE A 1 101 ? 7.846 7.161 -25.999 1.00 66.88 101 ILE A N 1
ATOM 799 C CA . ILE A 1 101 ? 8.908 7.269 -24.984 1.00 66.88 101 ILE A CA 1
ATOM 800 C C . ILE A 1 101 ? 8.316 7.363 -23.570 1.00 66.88 101 ILE A C 1
ATOM 802 O O . ILE A 1 101 ? 8.795 6.701 -22.648 1.00 66.88 101 ILE A O 1
ATOM 806 N N . LEU A 1 102 ? 7.234 8.128 -23.398 1.00 68.44 102 LEU A N 1
ATOM 807 C CA . LEU A 1 102 ? 6.519 8.219 -22.120 1.00 68.44 102 LEU A CA 1
ATOM 808 C C . LEU A 1 102 ? 5.891 6.874 -21.717 1.00 68.44 102 LEU A C 1
ATOM 810 O O . LEU A 1 102 ? 5.970 6.477 -20.551 1.00 68.44 102 LEU A O 1
ATOM 814 N N . TRP A 1 103 ? 5.342 6.129 -22.681 1.00 74.88 103 TRP A N 1
ATOM 815 C CA . TRP A 1 103 ? 4.841 4.768 -22.456 1.00 74.88 103 TRP A CA 1
ATOM 816 C C . TRP A 1 103 ? 5.947 3.795 -22.025 1.00 74.88 103 TRP A C 1
ATOM 818 O O . TRP A 1 103 ? 5.747 3.006 -21.100 1.00 74.88 103 TRP A O 1
ATOM 828 N N . LEU A 1 104 ? 7.141 3.890 -22.614 1.00 72.69 104 LEU A N 1
ATOM 829 C CA . LEU A 1 104 ? 8.291 3.049 -22.256 1.00 72.69 104 LEU A CA 1
ATOM 830 C C . LEU A 1 104 ? 8.805 3.315 -20.830 1.00 72.69 104 LEU A C 1
ATOM 832 O O . LEU A 1 104 ? 9.224 2.382 -20.147 1.00 72.69 104 LEU A O 1
ATOM 836 N N . ALA A 1 105 ? 8.706 4.555 -20.342 1.00 73.62 105 ALA A N 1
ATOM 837 C CA . ALA A 1 105 ? 9.074 4.923 -18.970 1.00 73.62 105 ALA A CA 1
ATOM 838 C C . ALA A 1 105 ? 8.022 4.516 -17.913 1.00 73.62 105 ALA A C 1
ATOM 840 O O . ALA A 1 105 ? 8.298 4.525 -16.708 1.00 73.62 105 ALA A O 1
ATOM 841 N N . THR A 1 106 ? 6.807 4.151 -18.338 1.00 80.62 106 THR A N 1
ATOM 842 C CA . THR A 1 106 ? 5.654 3.930 -17.447 1.00 80.62 106 THR A CA 1
ATOM 843 C C . THR A 1 106 ? 5.876 2.805 -16.422 1.00 80.62 106 THR A C 1
ATOM 845 O O . THR A 1 106 ? 5.543 3.001 -15.251 1.00 80.62 106 THR A O 1
ATOM 848 N N . PRO A 1 107 ? 6.491 1.656 -16.767 1.00 80.88 107 PRO A N 1
ATOM 849 C CA . PRO A 1 107 ? 6.757 0.597 -15.790 1.00 80.88 107 PRO A CA 1
ATOM 850 C C . PRO A 1 107 ? 7.752 1.014 -14.704 1.00 80.88 107 PRO A C 1
ATOM 852 O O . PRO A 1 107 ? 7.562 0.664 -13.540 1.00 80.88 107 PRO A O 1
ATOM 855 N N . GLY A 1 108 ? 8.762 1.821 -15.050 1.00 80.00 108 GLY A N 1
ATOM 856 C CA . GLY A 1 108 ? 9.685 2.399 -14.072 1.00 80.00 108 GLY A CA 1
ATOM 857 C C . GLY A 1 108 ? 8.971 3.345 -13.102 1.00 80.00 108 GLY A C 1
ATOM 858 O O . GLY A 1 108 ? 9.177 3.266 -11.890 1.00 80.00 108 GLY A O 1
ATOM 859 N N . LEU A 1 109 ? 8.057 4.179 -13.612 1.00 83.75 109 LEU A N 1
ATOM 860 C CA . LEU A 1 109 ? 7.253 5.094 -12.795 1.00 83.75 109 LEU A CA 1
ATOM 861 C C . LEU A 1 109 ? 6.334 4.324 -11.835 1.00 83.75 109 LEU A C 1
ATOM 863 O O . LEU A 1 109 ? 6.242 4.657 -10.654 1.00 83.75 109 LEU A O 1
ATOM 867 N N . LEU A 1 110 ? 5.684 3.266 -12.323 1.00 83.69 110 LEU A N 1
ATOM 868 C CA . LEU A 1 110 ? 4.836 2.404 -11.503 1.00 83.69 110 LEU A CA 1
ATOM 869 C C . LEU A 1 110 ? 5.648 1.673 -10.427 1.00 83.69 110 LEU A C 1
ATOM 871 O O . LEU A 1 110 ? 5.202 1.613 -9.283 1.00 83.69 110 LEU A O 1
ATOM 875 N N . ALA A 1 111 ? 6.856 1.190 -10.743 1.00 83.94 111 ALA A N 1
ATOM 876 C CA . ALA A 1 111 ? 7.753 0.596 -9.749 1.00 83.94 111 ALA A CA 1
ATOM 877 C C . ALA A 1 111 ? 8.078 1.590 -8.620 1.00 83.94 111 ALA A C 1
ATOM 879 O O . ALA A 1 111 ? 8.015 1.235 -7.442 1.00 83.94 111 ALA A O 1
ATOM 880 N N . VAL A 1 112 ? 8.359 2.850 -8.973 1.00 84.56 112 VAL A N 1
ATOM 881 C CA . VAL A 1 112 ? 8.605 3.938 -8.015 1.00 84.56 112 VAL A CA 1
ATOM 882 C C . VAL A 1 112 ? 7.372 4.197 -7.151 1.00 84.56 112 VAL A C 1
ATOM 884 O O . VAL A 1 112 ? 7.503 4.239 -5.932 1.00 84.56 112 VAL A O 1
ATOM 887 N N . LEU A 1 113 ? 6.181 4.327 -7.742 1.00 85.88 113 LEU A N 1
ATOM 888 C CA . LEU A 1 113 ? 4.940 4.594 -7.004 1.00 85.88 113 LEU A CA 1
ATOM 889 C C . LEU A 1 113 ? 4.587 3.470 -6.025 1.00 85.88 113 LEU A C 1
ATOM 891 O O . LEU A 1 113 ? 4.197 3.746 -4.890 1.00 85.88 113 LEU A O 1
ATOM 895 N N . VAL A 1 114 ? 4.766 2.216 -6.441 1.00 83.31 114 VAL A N 1
ATOM 896 C CA . VAL A 1 114 ? 4.498 1.039 -5.605 1.00 83.31 114 VAL A CA 1
ATOM 897 C C . VAL A 1 114 ? 5.516 0.929 -4.467 1.00 83.31 114 VAL A C 1
ATOM 899 O O . VAL A 1 114 ? 5.138 0.650 -3.332 1.00 83.31 114 VAL A O 1
ATOM 902 N N . ALA A 1 115 ? 6.802 1.185 -4.726 1.00 81.75 115 ALA A N 1
ATOM 903 C CA . ALA A 1 115 ? 7.863 1.021 -3.731 1.00 81.75 115 ALA A CA 1
ATOM 904 C C . ALA A 1 115 ? 8.081 2.247 -2.816 1.00 81.75 115 ALA A C 1
ATOM 906 O O . ALA A 1 115 ? 8.598 2.100 -1.703 1.00 81.75 115 ALA A O 1
ATOM 907 N N . TRP A 1 116 ? 7.681 3.451 -3.242 1.00 83.81 116 TRP A N 1
ATOM 908 C CA . TRP A 1 116 ? 7.853 4.710 -2.504 1.00 83.81 116 TRP A CA 1
ATOM 909 C C . TRP A 1 116 ? 7.344 4.702 -1.058 1.00 83.81 116 TRP A C 1
ATOM 911 O O . TRP A 1 116 ? 8.134 5.042 -0.163 1.00 83.81 116 TRP A O 1
ATOM 921 N N . PRO A 1 117 ? 6.088 4.306 -0.775 1.00 81.75 117 PRO A N 1
ATOM 922 C CA . PRO A 1 117 ? 5.574 4.288 0.595 1.00 81.75 117 PRO A CA 1
ATOM 923 C C . PRO A 1 117 ? 6.367 3.347 1.517 1.00 81.75 117 PRO A C 1
ATOM 925 O O . PRO A 1 117 ? 6.433 3.575 2.723 1.00 81.75 117 PRO A O 1
ATOM 928 N N . TYR A 1 118 ? 7.060 2.354 0.955 1.00 75.38 118 TYR A N 1
ATOM 929 C CA . TYR A 1 118 ? 7.778 1.315 1.699 1.00 75.38 118 TYR A CA 1
ATOM 930 C C . TYR A 1 118 ? 9.298 1.511 1.738 1.00 75.38 118 TYR A C 1
ATOM 932 O O . TYR A 1 118 ? 10.033 0.677 2.278 1.00 75.38 118 TYR A O 1
ATOM 940 N N . ARG A 1 119 ? 9.795 2.656 1.250 1.00 77.50 119 ARG A N 1
ATOM 941 C CA . ARG A 1 119 ? 11.233 2.975 1.172 1.00 77.50 119 ARG A CA 1
ATOM 942 C C . ARG A 1 119 ? 11.976 2.934 2.511 1.00 77.50 119 ARG A C 1
ATOM 944 O O . ARG A 1 119 ? 13.191 2.794 2.528 1.00 77.50 119 ARG A O 1
ATOM 951 N N . LYS A 1 120 ? 11.285 3.103 3.641 1.00 78.81 120 LYS A N 1
ATOM 952 C CA . LYS A 1 120 ? 11.907 3.059 4.979 1.00 78.81 120 LYS A CA 1
ATOM 953 C C . LYS A 1 120 ? 11.839 1.676 5.632 1.00 78.81 120 LYS A C 1
ATOM 955 O O . LYS A 1 120 ? 12.555 1.445 6.597 1.00 78.81 120 LYS A O 1
ATOM 960 N N . VAL A 1 121 ? 11.004 0.779 5.107 1.00 72.44 121 VAL A N 1
ATOM 961 C CA . VAL A 1 121 ? 10.659 -0.504 5.739 1.00 72.44 121 VAL A CA 1
ATOM 962 C C . VAL A 1 121 ? 11.516 -1.646 5.190 1.00 72.44 121 VAL A C 1
ATOM 964 O O . VAL A 1 121 ? 11.963 -2.499 5.949 1.00 72.44 121 VAL A O 1
ATOM 967 N N . SER A 1 122 ? 11.816 -1.643 3.885 1.00 73.56 122 SER A N 1
ATOM 968 C CA . SER A 1 122 ? 12.559 -2.725 3.225 1.00 73.56 122 SER A CA 1
ATOM 969 C C . SER A 1 122 ? 13.740 -2.207 2.399 1.00 73.56 122 SER A C 1
ATOM 971 O O . SER A 1 122 ? 13.634 -1.249 1.630 1.00 73.56 122 SER A O 1
ATOM 973 N N . GLY A 1 123 ? 14.901 -2.863 2.529 1.00 79.56 123 GLY A N 1
ATOM 974 C CA . GLY A 1 123 ? 16.054 -2.643 1.644 1.00 79.56 123 GLY A CA 1
ATOM 975 C C . GLY A 1 123 ? 15.766 -3.001 0.183 1.00 79.56 123 GLY A C 1
ATOM 976 O O . GLY A 1 123 ? 16.284 -2.352 -0.721 1.00 79.56 123 GLY A O 1
ATOM 977 N N . ARG A 1 124 ? 14.881 -3.976 -0.051 1.00 78.25 124 ARG A N 1
ATOM 978 C CA . ARG A 1 124 ? 14.510 -4.445 -1.392 1.00 78.25 124 ARG A CA 1
ATOM 979 C C . ARG A 1 124 ? 13.579 -3.461 -2.090 1.00 78.25 124 ARG A C 1
ATOM 981 O O . ARG A 1 124 ? 13.843 -3.121 -3.235 1.00 78.25 124 ARG A O 1
ATOM 988 N N . CYS A 1 125 ? 12.609 -2.886 -1.372 1.00 78.75 125 CYS A N 1
ATOM 989 C CA . CYS A 1 125 ? 11.791 -1.793 -1.905 1.00 78.75 125 CYS A CA 1
ATOM 990 C C . CYS A 1 125 ? 12.636 -0.550 -2.213 1.00 78.75 125 CYS A C 1
ATOM 992 O O . CYS A 1 125 ? 12.380 0.121 -3.204 1.00 78.75 125 CYS A O 1
ATOM 994 N N . ARG A 1 126 ? 13.682 -0.257 -1.421 1.00 82.31 126 ARG A N 1
ATOM 995 C CA . ARG A 1 126 ? 14.649 0.807 -1.759 1.00 82.31 126 ARG A CA 1
ATOM 996 C C . ARG A 1 126 ? 15.395 0.519 -3.054 1.00 82.31 126 ARG A C 1
ATOM 998 O O . ARG A 1 126 ? 15.506 1.411 -3.885 1.00 82.31 126 ARG A O 1
ATOM 1005 N N . ALA A 1 127 ? 15.887 -0.705 -3.227 1.00 84.62 127 ALA A N 1
ATOM 1006 C CA . ALA A 1 127 ? 16.551 -1.103 -4.461 1.00 84.62 127 ALA A CA 1
ATOM 1007 C C . ALA A 1 127 ? 15.591 -1.021 -5.661 1.00 84.62 127 ALA A C 1
ATOM 1009 O O . ALA A 1 127 ? 15.932 -0.388 -6.653 1.00 84.62 127 ALA A O 1
ATOM 1010 N N . ALA A 1 128 ? 14.370 -1.555 -5.544 1.00 82.94 128 ALA A N 1
ATOM 1011 C CA . ALA A 1 128 ? 13.342 -1.461 -6.583 1.00 82.94 128 ALA A CA 1
ATOM 1012 C C . ALA A 1 128 ? 12.986 -0.004 -6.926 1.00 82.94 128 ALA A C 1
ATOM 1014 O O . ALA A 1 128 ? 12.820 0.324 -8.096 1.00 82.94 128 ALA A O 1
ATOM 1015 N N . LEU A 1 129 ? 12.952 0.887 -5.929 1.00 84.44 129 LEU A N 1
ATOM 1016 C CA . LEU A 1 129 ? 12.815 2.331 -6.127 1.00 84.44 129 LEU A CA 1
ATOM 1017 C C . LEU A 1 129 ? 13.942 2.899 -6.991 1.00 84.44 129 LEU A C 1
ATOM 1019 O O . LEU A 1 129 ? 13.664 3.627 -7.934 1.00 84.44 129 LEU A O 1
ATOM 1023 N N . VAL A 1 130 ? 15.199 2.577 -6.669 1.00 85.69 130 VAL A N 1
ATOM 1024 C CA . VAL A 1 130 ? 16.371 3.057 -7.418 1.00 85.69 130 VAL A CA 1
ATOM 1025 C C . VAL A 1 130 ? 16.339 2.536 -8.853 1.00 85.69 130 VAL A C 1
ATOM 1027 O O . VAL A 1 130 ? 16.500 3.321 -9.782 1.00 85.69 130 VAL A O 1
ATOM 1030 N N . PHE A 1 131 ? 16.070 1.242 -9.048 1.00 83.00 131 PHE A N 1
ATOM 1031 C CA . PHE A 1 131 ? 15.961 0.649 -10.382 1.00 83.00 131 PHE A CA 1
ATOM 1032 C C . PHE A 1 131 ? 14.792 1.230 -11.185 1.00 83.00 131 PHE A C 1
ATOM 1034 O O . PHE A 1 131 ? 14.971 1.570 -12.350 1.00 83.00 131 PHE A O 1
ATOM 1041 N N . GLY A 1 132 ? 13.627 1.421 -10.563 1.00 81.56 132 GLY A N 1
ATOM 1042 C CA . GLY A 1 132 ? 12.490 2.090 -11.193 1.00 81.56 132 GLY A CA 1
ATOM 1043 C C . GLY A 1 132 ? 12.813 3.532 -11.590 1.00 81.56 132 GLY A C 1
ATOM 1044 O O . GLY A 1 132 ? 12.492 3.949 -12.699 1.00 81.56 132 GLY A O 1
ATOM 1045 N N . LEU A 1 133 ? 13.516 4.277 -10.729 1.00 85.19 133 LEU A N 1
ATOM 1046 C CA . LEU A 1 133 ? 13.928 5.656 -11.003 1.00 85.19 133 LEU A CA 1
ATOM 1047 C C . LEU A 1 133 ? 14.917 5.731 -12.174 1.00 85.19 133 LEU A C 1
ATOM 1049 O O . LEU A 1 133 ? 14.778 6.599 -13.033 1.00 85.19 133 LEU A O 1
ATOM 1053 N N . LEU A 1 134 ? 15.878 4.804 -12.237 1.00 82.25 134 LEU A N 1
ATOM 1054 C CA . LEU A 1 134 ? 16.787 4.655 -13.379 1.00 82.25 134 LEU A CA 1
ATOM 1055 C C . LEU A 1 134 ? 16.011 4.344 -14.667 1.00 82.25 134 LEU A C 1
ATOM 1057 O O . LEU A 1 134 ? 16.288 4.945 -15.705 1.00 82.25 134 LEU A O 1
ATOM 1061 N N . GLY A 1 135 ? 14.996 3.478 -14.568 1.00 77.62 135 GLY A N 1
ATOM 1062 C CA . GLY A 1 135 ? 14.068 3.134 -15.646 1.00 77.62 135 GLY A CA 1
ATOM 1063 C C . GLY A 1 135 ? 13.314 4.330 -16.239 1.00 77.62 135 GLY A C 1
ATOM 1064 O O . GLY A 1 135 ? 13.029 4.360 -17.433 1.00 77.62 135 GLY A O 1
ATOM 1065 N N . VAL A 1 136 ? 13.011 5.336 -15.415 1.00 82.06 136 VAL A N 1
ATOM 1066 C CA . VAL A 1 136 ? 12.331 6.574 -15.836 1.00 82.06 136 VAL A CA 1
ATOM 1067 C C . VAL A 1 136 ? 13.320 7.622 -16.340 1.00 82.06 136 VAL A C 1
ATOM 1069 O O . VAL A 1 136 ? 13.055 8.305 -17.327 1.00 82.06 136 VAL A O 1
ATOM 1072 N N . LEU A 1 137 ? 14.456 7.778 -15.660 1.00 80.19 137 LEU A N 1
ATOM 1073 C CA . LEU A 1 137 ? 15.403 8.851 -15.949 1.00 80.19 137 LEU A CA 1
ATOM 1074 C C . LEU A 1 137 ? 16.131 8.655 -17.275 1.00 80.19 137 LEU A C 1
ATOM 1076 O O . LEU A 1 137 ? 16.298 9.629 -17.997 1.00 80.19 137 LEU A O 1
ATOM 1080 N N . ALA A 1 138 ? 16.543 7.436 -17.622 1.00 74.25 138 ALA A N 1
ATOM 1081 C CA . ALA A 1 138 ? 17.281 7.201 -18.864 1.00 74.25 138 ALA A CA 1
ATOM 1082 C C . ALA A 1 138 ? 16.539 7.674 -20.137 1.00 74.25 138 ALA A C 1
ATOM 1084 O O . ALA A 1 138 ? 17.137 8.443 -20.893 1.00 74.25 138 ALA A O 1
ATOM 1085 N N . PRO A 1 139 ? 15.255 7.332 -20.374 1.00 70.69 139 PRO A N 1
ATOM 1086 C CA . PRO A 1 139 ? 14.525 7.852 -21.533 1.00 70.69 139 PRO A CA 1
ATOM 1087 C C . PRO A 1 139 ? 14.295 9.372 -21.480 1.00 70.69 139 PRO A C 1
ATOM 1089 O O . PRO A 1 139 ? 14.349 10.037 -22.512 1.00 70.69 139 PRO A O 1
ATOM 1092 N N . LEU A 1 140 ? 14.092 9.955 -20.291 1.00 73.69 140 LEU A N 1
ATOM 1093 C CA . LEU A 1 140 ? 13.902 11.406 -20.136 1.00 73.69 140 LEU A CA 1
ATOM 1094 C C . LEU A 1 140 ? 15.189 12.206 -20.375 1.00 73.69 140 LEU A C 1
ATOM 1096 O O . LEU A 1 140 ? 15.150 13.262 -21.002 1.00 73.69 140 LEU A O 1
ATOM 1100 N N . VAL A 1 141 ? 16.327 11.709 -19.890 1.00 75.06 141 VAL A N 1
ATOM 1101 C CA . VAL A 1 141 ? 17.647 12.313 -20.117 1.00 75.06 141 VAL A CA 1
ATOM 1102 C C . VAL A 1 141 ? 18.001 12.251 -21.6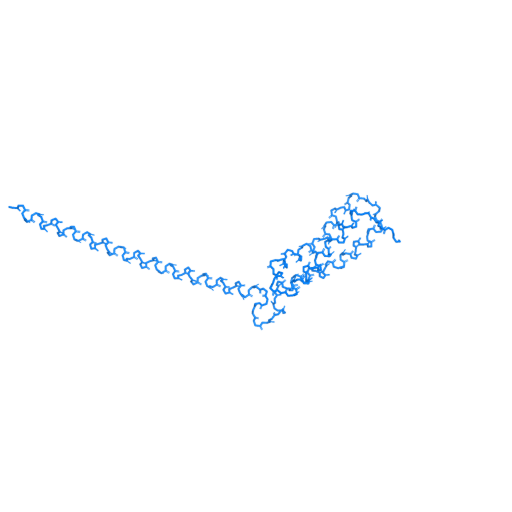00 1.00 75.06 141 VAL A C 1
ATOM 1104 O O . VAL A 1 141 ? 18.457 13.250 -22.152 1.00 75.06 141 VAL A O 1
ATOM 1107 N N . ASN A 1 142 ? 17.724 11.124 -22.259 1.00 68.56 142 ASN A N 1
ATOM 1108 C CA . ASN A 1 142 ? 17.920 10.969 -23.699 1.00 68.56 142 ASN A CA 1
ATOM 1109 C C . ASN A 1 142 ? 17.052 11.957 -24.508 1.00 68.56 142 ASN A C 1
ATOM 1111 O O . ASN A 1 142 ? 17.538 12.623 -25.422 1.00 68.56 142 ASN A O 1
ATOM 1115 N N . LEU A 1 143 ? 15.788 12.144 -24.110 1.00 68.44 143 LEU A N 1
ATOM 1116 C CA . LEU A 1 143 ? 14.894 13.144 -24.705 1.00 68.44 143 LEU A CA 1
ATOM 1117 C C . LEU A 1 143 ? 15.419 14.583 -24.521 1.00 68.44 143 LEU A C 1
ATOM 1119 O O . LEU A 1 143 ? 15.356 15.389 -25.448 1.00 68.44 143 LEU A O 1
ATOM 1123 N N . ALA A 1 144 ? 15.930 14.908 -23.328 1.00 69.25 144 ALA A N 1
ATOM 1124 C CA . ALA A 1 144 ? 16.365 16.258 -22.966 1.00 69.25 144 ALA A CA 1
ATOM 1125 C C . ALA A 1 144 ? 17.721 16.654 -23.574 1.00 69.25 144 ALA A C 1
ATOM 1127 O O . ALA A 1 144 ? 17.899 17.808 -23.963 1.00 69.25 144 ALA A O 1
ATOM 1128 N N . LEU A 1 145 ? 18.673 15.721 -23.657 1.00 67.19 145 LEU A N 1
ATOM 1129 C CA . LEU A 1 145 ? 20.018 15.980 -24.185 1.00 67.19 145 LEU A CA 1
ATOM 1130 C C . LEU A 1 145 ? 20.103 15.806 -25.711 1.00 67.19 145 LEU A C 1
ATOM 1132 O O . LEU A 1 145 ? 21.005 16.358 -26.340 1.00 67.19 145 LEU A O 1
ATOM 1136 N N . GLY A 1 146 ? 19.145 15.102 -26.329 1.00 56.78 146 GLY A N 1
ATOM 1137 C CA . GLY A 1 146 ? 19.313 14.578 -27.686 1.00 56.78 146 GLY A CA 1
ATOM 1138 C C . GLY A 1 146 ? 20.306 13.415 -27.722 1.00 56.78 146 GLY A C 1
ATOM 1139 O O . GLY A 1 146 ? 21.012 13.195 -26.737 1.00 56.78 146 GLY A O 1
ATOM 1140 N N . PRO A 1 147 ? 20.379 12.665 -28.837 1.00 53.47 147 PRO A N 1
ATOM 1141 C CA . PRO A 1 147 ? 21.335 11.573 -28.949 1.00 53.47 147 PRO A CA 1
ATOM 1142 C C . PRO A 1 147 ? 22.747 12.144 -28.777 1.00 53.47 147 PRO A C 1
ATOM 1144 O O . PRO A 1 147 ? 23.235 12.901 -29.617 1.00 53.47 147 PRO A O 1
ATOM 1147 N N . VAL A 1 148 ? 23.396 11.819 -27.658 1.00 49.22 148 VAL A N 1
ATOM 1148 C CA . VAL A 1 148 ? 24.835 12.022 -27.511 1.00 49.22 148 VAL A CA 1
ATOM 1149 C C . VAL A 1 148 ? 25.458 10.930 -28.360 1.00 49.22 148 VAL A C 1
ATOM 1151 O O . VAL A 1 148 ? 25.484 9.774 -27.946 1.00 49.22 148 VAL A O 1
ATOM 1154 N N . GLY A 1 149 ? 25.843 11.299 -29.582 1.00 43.50 149 GLY A N 1
ATOM 1155 C CA . GLY A 1 149 ? 26.464 10.394 -30.538 1.00 43.50 149 GLY A CA 1
ATOM 1156 C C . GLY A 1 149 ? 27.597 9.604 -29.889 1.00 43.50 149 GLY A C 1
ATOM 1157 O O . GLY A 1 149 ? 28.505 10.189 -29.292 1.00 43.50 149 GLY A O 1
ATOM 1158 N N . TRP A 1 150 ? 27.491 8.286 -30.004 1.00 40.44 150 TRP A N 1
ATOM 1159 C CA . TRP A 1 150 ? 28.611 7.358 -29.983 1.00 40.44 150 TRP A CA 1
ATOM 1160 C C . TRP A 1 150 ? 28.812 6.853 -31.406 1.00 40.44 150 TRP A C 1
ATOM 1162 O O . TRP A 1 150 ? 27.784 6.626 -32.084 1.00 40.44 150 TRP A O 1
#

Secondary structure (DSSP, 8-state):
-HHHHHHHHHHHHHHHHHHHHHHHHHHHHHHHHHHHHHHHHHHHHHHHHHHHSTT-STTGGGT-HHHHHHHHHHHHHHHHHHHHHHHHHH----GGGHHHHHHHHHHHHHHHHHHGGGTTT-HHHHHHHHHHHHHHHHHHHHHHH-----

Sequence (150 aa):
MAYRDQEAALRERKALLERERARWAEEAAELETALREIGERVGALDRRLQEAGPLSGAGGWRADRVDVAAWVLALLSVPLLYAHVVWNEYIERDPTVIPAILWLATPGLLAVLVAWPYRKVSGRCRAALVFGLLGVLAPLVNLALGPVGW

pLDDT: mean 77.36, std 12.62, range [40.44, 95.56]

Foldseek 3Di:
DVVVVVVVVVVVVVVVVVVVVVVVV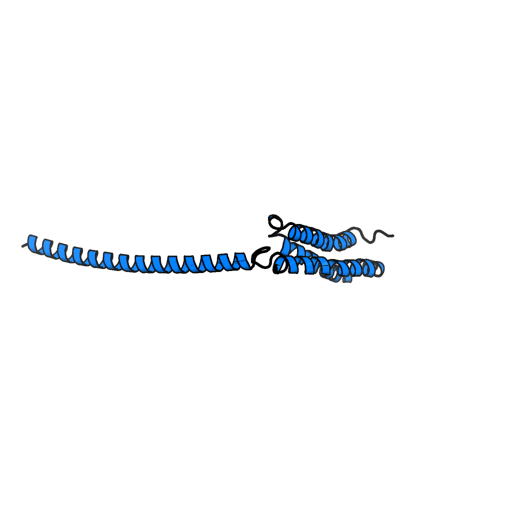VVVVVVVVVVVVVVVVVVVVVVVCLCQAALRDPPGRVSNPLLVLLVVLLVQLVVLLVVLVVVLVVDDDDVVCVVVLVVSLVSLVVSLVSLVVCCVPDPSSVVSNVSSVVSNVSSVVCVVVPPPDD

Radius of gyration: 32.84 Å; chains: 1; bounding box: 84×38×87 Å